Protein AF-A0A524KQF4-F1 (afdb_monomer)

Sequence (59 aa):
MSVFYQKFDRHSHGEGLKGQSTHYCAGCGHGLVHKYLADAIEELGIQDSTVLVSPVGCS

Radius of gyration: 13.15 Å; Cα contacts (8 Å, |Δi|>4): 36; chains: 1; bounding box: 28×25×29 Å

Secondary structure (DSSP, 8-state):
--SS-SS---SGGG-HHHHT--SSPTTSSHHHHHHHHHHHHHHHT-GGG------SS--

Structure (mmCIF, N/CA/C/O backbone):
data_AF-A0A524KQF4-F1
#
_entry.id   AF-A0A524KQF4-F1
#
loop_
_atom_site.group_PDB
_atom_site.id
_atom_site.type_symbol
_atom_site.label_atom_id
_atom_site.label_alt_id
_atom_site.label_comp_id
_atom_site.label_asym_id
_atom_site.label_entity_id
_atom_site.label_seq_id
_atom_site.pdbx_PDB_ins_code
_atom_site.Cartn_x
_atom_site.Cartn_y
_atom_site.Cartn_z
_atom_site.occupancy
_atom_site.B_iso_or_equiv
_atom_site.auth_seq_id
_atom_site.auth_comp_id
_atom_site.auth_asym_id
_atom_site.auth_atom_id
_atom_site.pdbx_PDB_model_num
ATOM 1 N N . MET A 1 1 ? 2.217 -0.801 15.609 1.00 69.00 1 MET A N 1
ATOM 2 C CA . MET A 1 1 ? 2.426 -1.963 14.717 1.00 69.00 1 MET A CA 1
ATOM 3 C C . MET A 1 1 ? 2.371 -1.401 13.312 1.00 69.00 1 MET A C 1
ATOM 5 O O . MET A 1 1 ? 1.456 -0.625 13.080 1.00 69.00 1 MET A O 1
ATOM 9 N N . SER A 1 2 ? 3.366 -1.646 12.455 1.00 80.81 2 SER A N 1
ATOM 10 C CA . SER A 1 2 ? 3.378 -0.994 11.138 1.00 80.81 2 SER A CA 1
ATOM 11 C C . SER A 1 2 ? 2.448 -1.701 10.163 1.00 80.81 2 SER A C 1
ATOM 13 O O . SER A 1 2 ? 2.389 -2.932 10.164 1.00 80.81 2 SER A O 1
ATOM 15 N N . VAL A 1 3 ? 1.740 -0.927 9.339 1.00 84.69 3 VAL A N 1
ATOM 16 C CA . VAL A 1 3 ? 0.856 -1.462 8.289 1.00 84.69 3 VAL A CA 1
ATOM 17 C C . VAL A 1 3 ? 1.645 -1.939 7.065 1.00 84.69 3 VAL A C 1
ATOM 19 O O . VAL A 1 3 ? 1.105 -2.638 6.208 1.00 84.69 3 VAL A O 1
ATOM 22 N N . PHE A 1 4 ? 2.930 -1.578 6.974 1.00 87.00 4 PHE A N 1
ATOM 23 C CA . PHE A 1 4 ? 3.793 -1.937 5.859 1.00 87.00 4 PHE A CA 1
ATOM 24 C C . PHE A 1 4 ? 4.510 -3.264 6.075 1.00 87.00 4 PHE A C 1
ATOM 26 O O . PHE A 1 4 ? 5.155 -3.515 7.097 1.00 87.00 4 PHE A O 1
ATOM 33 N N . TYR A 1 5 ? 4.496 -4.085 5.029 1.00 85.75 5 TYR A N 1
ATOM 34 C CA . TYR A 1 5 ? 5.409 -5.211 4.921 1.00 85.75 5 TYR A CA 1
ATOM 35 C C . TYR A 1 5 ? 6.830 -4.698 4.666 1.00 85.75 5 TYR A C 1
ATOM 37 O O . TYR A 1 5 ? 7.067 -3.967 3.708 1.00 85.75 5 TYR A O 1
ATOM 45 N N . GLN A 1 6 ? 7.792 -5.138 5.480 1.00 82.38 6 GLN A N 1
ATOM 46 C CA . GLN A 1 6 ? 9.219 -4.859 5.249 1.00 82.38 6 GLN A CA 1
ATOM 47 C C . GLN A 1 6 ? 9.713 -5.456 3.923 1.00 82.38 6 GLN A C 1
ATOM 49 O O . GLN A 1 6 ? 10.572 -4.893 3.250 1.00 82.38 6 GLN A O 1
ATOM 54 N N . LYS A 1 7 ? 9.140 -6.599 3.538 1.00 81.81 7 LYS A N 1
ATOM 55 C CA . LYS A 1 7 ? 9.336 -7.248 2.247 1.00 81.81 7 LYS A CA 1
ATOM 56 C C . LYS A 1 7 ? 7.998 -7.823 1.798 1.00 81.81 7 LYS A C 1
ATOM 58 O O . LYS A 1 7 ? 7.353 -8.529 2.571 1.00 81.81 7 LYS A O 1
ATOM 63 N N . PHE A 1 8 ? 7.583 -7.512 0.574 1.00 81.69 8 PHE A N 1
ATOM 64 C CA . PHE A 1 8 ? 6.358 -8.045 -0.014 1.00 81.69 8 PHE A CA 1
ATOM 65 C C . PHE A 1 8 ? 6.718 -9.054 -1.102 1.00 81.69 8 PHE A C 1
ATOM 67 O O . PHE A 1 8 ? 6.977 -8.686 -2.246 1.00 81.69 8 PHE A O 1
ATOM 74 N N . ASP A 1 9 ? 6.762 -10.331 -0.726 1.00 87.56 9 ASP A N 1
ATOM 75 C CA . ASP A 1 9 ? 7.085 -11.407 -1.657 1.00 87.56 9 ASP A CA 1
ATOM 76 C C . ASP A 1 9 ? 5.882 -11.719 -2.548 1.00 87.56 9 ASP A C 1
ATOM 78 O O . ASP A 1 9 ? 4.851 -12.224 -2.098 1.00 87.56 9 ASP A O 1
ATOM 82 N N . ARG A 1 10 ? 6.022 -11.415 -3.840 1.00 80.06 10 ARG A N 1
ATOM 83 C CA . ARG A 1 10 ? 4.955 -11.554 -4.831 1.00 80.06 10 ARG A CA 1
ATOM 84 C C . ARG A 1 10 ? 5.474 -12.195 -6.109 1.00 80.06 10 ARG A C 1
ATOM 86 O O . ARG A 1 10 ? 6.393 -11.674 -6.717 1.00 80.06 10 ARG A O 1
ATOM 93 N N . HIS A 1 11 ? 4.763 -13.207 -6.616 1.00 83.69 11 HIS A N 1
ATOM 94 C CA . HIS A 1 11 ? 5.170 -14.013 -7.782 1.00 83.69 11 HIS A CA 1
ATOM 95 C C . HIS A 1 11 ? 6.573 -14.619 -7.620 1.00 83.69 11 HIS A C 1
ATOM 97 O O . HIS A 1 11 ? 7.359 -14.174 -6.794 1.00 83.69 11 HIS A O 1
ATOM 103 N N . SER A 1 12 ? 6.874 -15.688 -8.367 1.00 87.56 12 SER A N 1
ATOM 104 C CA . SER A 1 12 ? 8.204 -16.335 -8.360 1.00 87.56 12 SER A CA 1
ATOM 105 C C . SER A 1 12 ? 8.829 -16.512 -6.962 1.00 87.56 12 SER A C 1
ATOM 107 O O . SER A 1 12 ? 10.038 -16.411 -6.816 1.00 87.56 12 SER A O 1
ATOM 109 N N . HIS A 1 13 ? 8.004 -16.712 -5.927 1.00 87.44 13 HIS A N 1
ATOM 110 C CA . HIS A 1 13 ? 8.419 -16.799 -4.522 1.00 87.44 13 HIS A CA 1
ATOM 111 C C . HIS A 1 13 ? 9.340 -15.659 -4.038 1.00 87.44 13 HIS A C 1
ATOM 113 O O . HIS A 1 13 ? 10.223 -15.872 -3.214 1.00 87.44 13 HIS A O 1
ATOM 119 N N . GLY A 1 14 ? 9.143 -14.439 -4.547 1.00 87.44 14 GLY A N 1
ATOM 120 C CA . GLY A 1 14 ? 9.957 -13.283 -4.171 1.00 87.44 14 GLY A CA 1
ATOM 121 C C . GLY A 1 14 ? 11.320 -13.221 -4.868 1.00 87.44 14 GLY A C 1
ATOM 122 O O . GLY A 1 14 ? 12.115 -12.333 -4.556 1.00 87.44 14 GLY A O 1
ATOM 123 N N . GLU A 1 15 ? 11.595 -14.111 -5.825 1.00 89.44 15 GLU A N 1
ATOM 124 C CA . GLU A 1 15 ? 12.862 -14.153 -6.554 1.00 89.44 15 GLU A CA 1
ATOM 125 C C . GLU A 1 15 ? 12.835 -13.325 -7.845 1.00 89.44 15 GLU A C 1
ATOM 127 O O . GLU A 1 15 ? 11.846 -13.290 -8.591 1.00 89.44 15 GLU A O 1
ATOM 132 N N . GLY A 1 16 ? 13.970 -12.682 -8.133 1.00 87.38 16 GLY A N 1
ATOM 133 C CA . GLY A 1 16 ? 14.184 -11.890 -9.342 1.00 87.38 16 GLY A CA 1
ATOM 134 C C . GLY A 1 16 ? 13.301 -10.639 -9.439 1.00 87.38 16 GLY A C 1
ATOM 135 O O . GLY A 1 16 ? 12.597 -10.256 -8.508 1.00 87.38 16 GLY A O 1
ATOM 136 N N . LEU A 1 17 ? 13.327 -9.986 -10.606 1.00 83.62 17 LEU A N 1
ATOM 137 C CA . LEU A 1 17 ? 12.617 -8.718 -10.831 1.00 83.62 17 LEU A CA 1
ATOM 138 C C . LEU A 1 17 ? 11.096 -8.846 -10.650 1.00 83.62 17 LEU A C 1
ATOM 140 O O . LEU A 1 17 ? 10.453 -7.945 -10.119 1.00 83.62 17 LEU A O 1
ATOM 144 N N . LYS A 1 18 ? 10.516 -9.973 -11.080 1.00 85.06 18 LYS A N 1
ATOM 145 C CA . LYS A 1 18 ? 9.074 -10.223 -10.942 1.00 85.06 18 LYS A CA 1
ATOM 146 C C . LYS A 1 18 ? 8.665 -10.412 -9.480 1.00 85.06 18 LYS A C 1
ATOM 148 O O . LYS A 1 18 ? 7.585 -9.943 -9.124 1.00 85.06 18 LYS A O 1
ATOM 153 N N . GLY A 1 19 ? 9.555 -10.998 -8.674 1.00 88.88 19 GLY A N 1
ATOM 154 C CA . GLY A 1 19 ? 9.375 -11.308 -7.255 1.00 88.88 19 GLY A CA 1
ATOM 155 C C . GLY A 1 19 ? 9.064 -10.106 -6.360 1.00 88.88 19 GLY A C 1
ATOM 156 O O . GLY A 1 19 ? 8.465 -10.252 -5.299 1.00 88.88 19 GLY A O 1
ATOM 157 N N . GLN A 1 20 ? 9.493 -8.917 -6.791 1.00 83.62 20 GLN A N 1
ATOM 158 C CA . GLN A 1 20 ? 9.407 -7.669 -6.022 1.00 83.62 20 GLN A CA 1
ATOM 159 C C . GLN A 1 20 ? 8.659 -6.561 -6.790 1.00 83.62 20 GLN A C 1
ATOM 161 O O . GLN A 1 20 ? 8.668 -5.395 -6.399 1.00 83.62 20 GLN A O 1
ATOM 166 N N . SER A 1 21 ? 8.036 -6.897 -7.924 1.00 84.38 21 SER A N 1
ATOM 167 C CA . SER A 1 21 ? 7.371 -5.921 -8.794 1.00 84.38 21 SER A CA 1
ATOM 168 C C . SER A 1 21 ? 5.927 -5.644 -8.368 1.00 84.38 21 SER A C 1
ATOM 170 O O . SER A 1 21 ? 5.207 -6.550 -7.955 1.00 84.38 21 SER A O 1
ATOM 172 N N . THR A 1 22 ? 5.478 -4.391 -8.512 1.00 84.62 22 THR A N 1
ATOM 173 C CA . THR A 1 22 ? 4.076 -3.989 -8.280 1.00 84.62 22 THR A CA 1
ATOM 174 C C . THR A 1 22 ? 3.195 -4.284 -9.510 1.00 84.62 22 THR A C 1
ATOM 176 O O . THR A 1 22 ? 3.694 -4.676 -10.564 1.00 84.62 22 THR A O 1
ATOM 179 N N . HIS A 1 23 ? 1.859 -4.187 -9.393 1.00 85.69 23 HIS A N 1
ATOM 180 C CA . HIS A 1 23 ? 0.940 -4.407 -10.530 1.00 85.69 23 HIS A CA 1
ATOM 181 C C . HIS A 1 23 ? 0.848 -3.144 -11.397 1.00 85.69 23 HIS A C 1
ATOM 183 O O . HIS A 1 23 ? 0.318 -3.181 -12.502 1.00 85.69 23 HIS A O 1
ATOM 189 N N . TYR A 1 24 ? 1.398 -2.038 -10.898 1.00 89.75 24 TYR A N 1
ATOM 190 C CA . TYR A 1 24 ? 1.359 -0.733 -11.519 1.00 89.75 24 TYR A CA 1
ATOM 191 C C . TYR A 1 24 ? 2.574 -0.479 -12.386 1.00 89.75 24 TYR A C 1
ATOM 193 O O . TYR A 1 24 ? 3.716 -0.707 -11.980 1.00 89.75 24 TYR A O 1
ATOM 201 N N . CYS A 1 25 ? 2.308 0.062 -13.572 1.00 90.44 25 CYS A N 1
ATOM 202 C CA . CYS A 1 25 ? 3.334 0.558 -14.471 1.00 90.44 25 CYS A CA 1
ATOM 203 C C . CYS A 1 25 ? 4.139 1.678 -13.798 1.00 90.44 25 CYS A C 1
ATOM 205 O O . CYS A 1 25 ? 3.584 2.519 -13.080 1.00 90.44 25 CYS A O 1
ATOM 207 N N . ALA A 1 26 ? 5.440 1.732 -14.082 1.00 88.19 26 ALA A N 1
ATOM 208 C CA . ALA A 1 26 ? 6.278 2.847 -13.663 1.00 88.19 26 ALA A CA 1
ATOM 209 C C . ALA A 1 26 ? 5.698 4.172 -14.195 1.00 88.19 26 ALA A C 1
ATOM 211 O O . ALA A 1 26 ? 5.374 4.283 -15.375 1.00 88.19 26 ALA A O 1
ATOM 212 N N . GLY A 1 27 ? 5.530 5.158 -13.312 1.00 90.00 27 GLY A N 1
ATOM 213 C CA . GLY A 1 27 ? 5.015 6.487 -13.662 1.00 90.00 27 GLY A CA 1
ATOM 214 C C . GLY A 1 27 ? 3.488 6.655 -13.659 1.00 90.00 27 GLY A C 1
ATOM 215 O O . GLY A 1 27 ? 3.032 7.787 -13.760 1.00 90.00 27 GLY A O 1
ATOM 216 N N . CYS A 1 28 ? 2.677 5.601 -13.484 1.00 92.12 28 CYS A N 1
ATOM 217 C CA . CYS A 1 28 ? 1.207 5.747 -13.511 1.00 92.12 28 CYS A CA 1
ATOM 218 C C . CYS A 1 28 ? 0.579 6.301 -12.215 1.00 92.12 28 CYS A C 1
ATOM 220 O O . CYS A 1 28 ? -0.627 6.515 -12.168 1.00 92.12 28 CYS A O 1
ATOM 222 N N . GLY A 1 29 ? 1.361 6.482 -11.147 1.00 92.94 29 GLY A N 1
ATOM 223 C CA . GLY A 1 29 ? 0.911 7.077 -9.881 1.00 92.94 29 GLY A CA 1
ATOM 224 C C . GLY A 1 29 ? 0.093 6.168 -8.955 1.00 92.94 29 GLY A C 1
ATOM 225 O O . GLY A 1 29 ? 0.180 6.338 -7.745 1.00 92.94 29 GLY A O 1
ATOM 226 N N . HIS A 1 30 ? -0.622 5.159 -9.459 1.00 93.88 30 HIS A N 1
ATOM 227 C CA . HIS A 1 30 ? -1.483 4.291 -8.634 1.00 93.88 30 HIS A CA 1
ATOM 228 C C . HIS A 1 30 ? -0.752 3.636 -7.447 1.00 93.88 30 HIS A C 1
ATOM 230 O O . HIS A 1 30 ? -1.250 3.644 -6.324 1.00 93.88 30 HIS A O 1
ATOM 236 N N . GLY A 1 31 ? 0.473 3.144 -7.665 1.00 90.38 31 GLY A N 1
A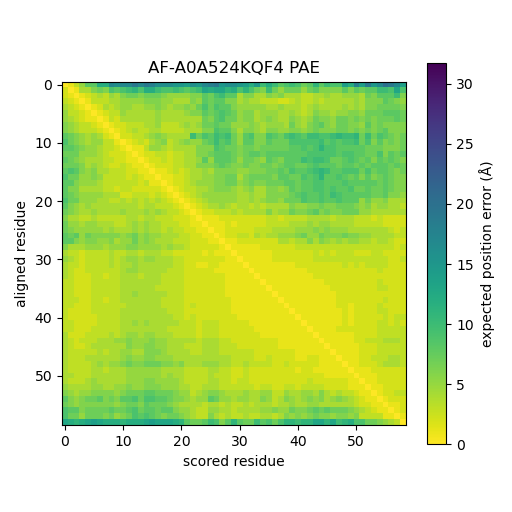TOM 237 C CA . GLY A 1 31 ? 1.287 2.582 -6.582 1.00 90.38 31 GLY A CA 1
ATOM 238 C C . GLY A 1 31 ? 1.666 3.611 -5.511 1.00 90.38 31 GLY A C 1
ATOM 239 O O . GLY A 1 31 ? 1.746 3.264 -4.336 1.00 90.38 31 GLY A O 1
ATOM 240 N N . LEU A 1 32 ? 1.850 4.880 -5.897 1.00 92.62 32 LEU A N 1
ATOM 241 C CA . LEU A 1 32 ? 2.087 5.970 -4.948 1.00 92.62 32 LEU A CA 1
ATOM 242 C C . LEU A 1 32 ? 0.818 6.293 -4.159 1.00 92.62 32 LEU A C 1
ATOM 244 O O . LEU A 1 32 ? 0.900 6.456 -2.949 1.00 92.62 32 LEU A O 1
ATOM 248 N N . VAL A 1 33 ? -0.350 6.315 -4.812 1.00 94.25 33 VAL A N 1
ATOM 249 C CA . VAL A 1 33 ? -1.639 6.545 -4.137 1.00 94.25 33 VAL A CA 1
ATOM 250 C C . VAL A 1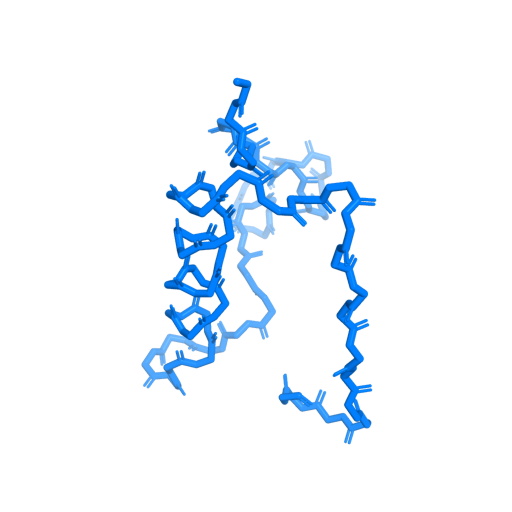 33 ? -1.885 5.492 -3.059 1.00 94.25 33 VAL A C 1
ATOM 252 O O . VAL A 1 33 ? -2.199 5.853 -1.930 1.00 94.25 33 VAL A O 1
ATOM 255 N N . HIS A 1 34 ? -1.688 4.204 -3.357 1.00 91.50 34 HIS A N 1
ATOM 256 C CA . HIS A 1 34 ? -1.827 3.158 -2.339 1.00 91.50 34 HIS A CA 1
ATOM 257 C C . HIS A 1 34 ? -0.794 3.266 -1.219 1.00 91.50 34 HIS A C 1
ATOM 259 O O . HIS A 1 34 ? -1.147 3.032 -0.067 1.00 91.50 34 HIS A O 1
ATOM 265 N N . LYS A 1 35 ? 0.450 3.660 -1.530 1.00 91.69 35 LYS A N 1
ATOM 266 C CA . LYS A 1 35 ? 1.464 3.908 -0.501 1.00 91.69 35 LYS A CA 1
ATOM 267 C C . LYS A 1 35 ? 1.026 5.028 0.446 1.00 91.69 35 LYS A C 1
ATOM 269 O O . LYS A 1 35 ? 0.989 4.804 1.646 1.00 91.69 35 LYS A O 1
ATOM 274 N N . TYR A 1 36 ? 0.633 6.183 -0.086 1.00 95.69 36 TYR A N 1
ATOM 275 C CA . TYR A 1 36 ? 0.211 7.321 0.736 1.00 95.69 36 TYR A CA 1
ATOM 276 C C . TYR A 1 36 ? -1.081 7.048 1.507 1.00 95.69 36 TYR A C 1
ATOM 278 O O . TYR A 1 36 ? -1.240 7.511 2.630 1.00 95.69 36 TYR A O 1
ATOM 286 N N . LEU A 1 37 ? -1.999 6.273 0.927 1.00 95.06 37 LEU A N 1
ATOM 287 C CA . LEU A 1 37 ? -3.199 5.833 1.631 1.00 95.06 37 LEU A CA 1
ATOM 288 C C . LEU A 1 37 ? -2.850 4.925 2.818 1.00 95.06 37 LEU A C 1
ATOM 290 O O . LEU A 1 37 ? -3.423 5.089 3.890 1.00 95.06 37 LEU A O 1
ATOM 294 N N . ALA A 1 38 ? -1.904 3.999 2.642 1.00 94.00 38 ALA A N 1
ATOM 295 C CA . ALA A 1 38 ? -1.408 3.157 3.727 1.00 94.00 38 ALA A CA 1
ATOM 296 C C . ALA A 1 38 ? -0.672 3.978 4.801 1.00 94.00 38 ALA A C 1
ATOM 298 O O . ALA A 1 38 ? -0.951 3.776 5.980 1.00 94.00 38 ALA A O 1
ATOM 299 N N . ASP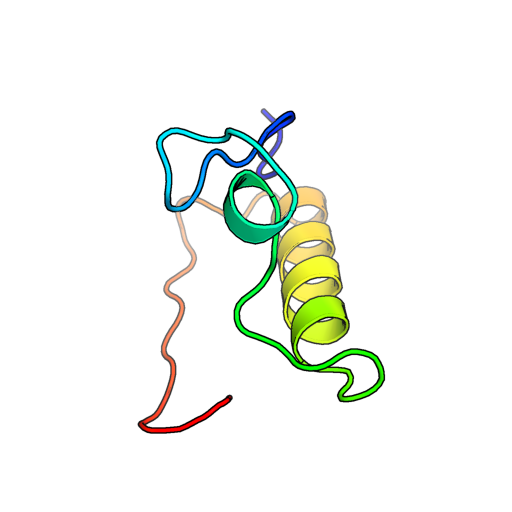 A 1 39 ? 0.168 4.945 4.404 1.00 96.19 39 ASP A N 1
ATOM 300 C CA . ASP A 1 39 ? 0.832 5.879 5.330 1.00 96.19 39 ASP A CA 1
ATOM 301 C C . ASP A 1 39 ? -0.219 6.609 6.194 1.00 96.19 39 ASP A C 1
ATOM 303 O O . ASP A 1 39 ? -0.137 6.610 7.420 1.00 96.19 39 ASP A O 1
ATOM 307 N N . ALA A 1 40 ? -1.282 7.141 5.578 1.00 96.75 40 ALA A N 1
ATOM 308 C CA . ALA A 1 40 ? -2.358 7.819 6.303 1.00 96.75 40 ALA A CA 1
ATOM 309 C C . ALA A 1 40 ? -3.135 6.883 7.253 1.00 96.75 40 ALA A C 1
ATOM 311 O O . ALA A 1 40 ? -3.497 7.285 8.357 1.00 96.75 40 ALA A O 1
ATOM 312 N N . ILE A 1 41 ? -3.396 5.633 6.850 1.00 96.31 41 ILE A N 1
ATOM 313 C CA . ILE A 1 41 ? -4.054 4.631 7.710 1.00 96.31 41 ILE A CA 1
ATOM 314 C C . ILE A 1 41 ? -3.192 4.320 8.941 1.00 96.31 41 ILE A C 1
ATOM 316 O O . ILE A 1 41 ? -3.735 4.182 10.041 1.00 96.31 41 ILE A O 1
ATOM 320 N N . GLU A 1 42 ? -1.872 4.214 8.764 1.00 95.62 42 GLU A N 1
ATOM 321 C CA . GLU A 1 42 ? -0.917 4.003 9.855 1.00 95.62 42 GLU A CA 1
ATOM 322 C C . GLU A 1 42 ? -0.895 5.191 10.817 1.00 95.62 42 GLU A C 1
ATOM 324 O O . GLU A 1 42 ? -1.058 4.997 12.022 1.00 95.62 42 GLU A O 1
ATOM 329 N N . GLU A 1 43 ? -0.757 6.411 10.292 1.00 96.62 43 GLU A N 1
ATOM 330 C CA . GLU A 1 43 ? -0.729 7.646 11.084 1.00 96.62 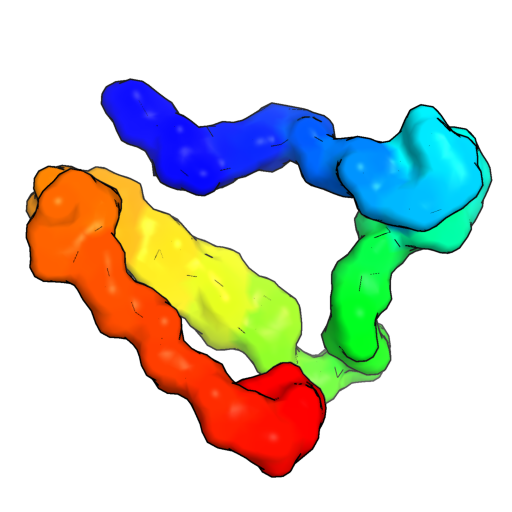43 GLU A CA 1
ATOM 331 C C . GLU A 1 43 ? -2.008 7.843 11.905 1.00 96.62 43 GLU A C 1
ATOM 333 O O . GLU A 1 43 ? -1.955 8.279 13.056 1.00 96.62 43 GLU A O 1
ATOM 338 N N . LEU A 1 44 ? -3.161 7.493 11.332 1.00 96.50 44 LEU A N 1
ATOM 339 C CA . LEU A 1 44 ? -4.459 7.594 11.997 1.00 96.50 44 LEU A CA 1
ATOM 340 C C . LEU A 1 44 ? -4.752 6.411 12.933 1.00 96.50 44 LEU A C 1
ATOM 342 O O . LEU A 1 44 ? -5.668 6.499 13.750 1.00 96.50 44 LEU A O 1
ATOM 346 N N . GLY A 1 45 ? -4.009 5.305 12.828 1.00 95.94 45 GLY A N 1
ATOM 347 C CA . GLY A 1 45 ? -4.215 4.107 13.645 1.00 95.94 45 GLY A CA 1
ATOM 348 C C . GLY A 1 45 ? -5.551 3.397 13.388 1.00 95.94 45 GLY A C 1
ATOM 349 O O . GLY A 1 45 ? -6.110 2.800 14.304 1.00 95.94 45 GLY A O 1
ATOM 350 N N . ILE A 1 46 ? -6.080 3.469 12.161 1.00 96.25 46 ILE A N 1
ATOM 351 C CA . ILE A 1 46 ? -7.437 2.996 11.806 1.00 96.25 46 ILE A CA 1
ATOM 352 C C . ILE A 1 46 ? -7.455 1.689 11.003 1.00 96.25 46 ILE A C 1
ATOM 354 O O . ILE A 1 46 ? -8.456 1.365 10.365 1.00 96.25 46 ILE A O 1
ATOM 358 N N . GLN A 1 47 ? -6.361 0.924 10.998 1.00 94.88 47 GLN A N 1
ATOM 359 C CA . GLN A 1 47 ? -6.251 -0.300 10.194 1.00 94.88 47 GLN A CA 1
ATOM 360 C C . GLN A 1 47 ? -7.394 -1.293 10.472 1.00 94.88 47 GLN A C 1
ATOM 362 O O . GLN A 1 47 ? -8.024 -1.774 9.533 1.00 94.88 47 GLN A O 1
ATOM 367 N N . ASP A 1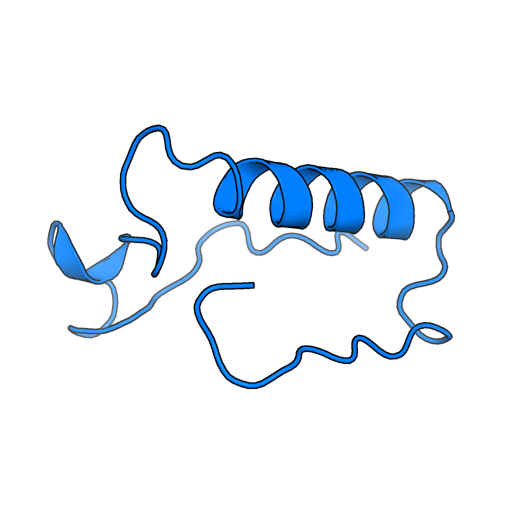 48 ? -7.702 -1.545 11.747 1.00 95.44 48 ASP A N 1
ATOM 368 C CA . ASP A 1 48 ? -8.715 -2.528 12.163 1.00 95.44 48 ASP A CA 1
ATOM 369 C C . ASP A 1 48 ? -10.165 -2.046 11.957 1.0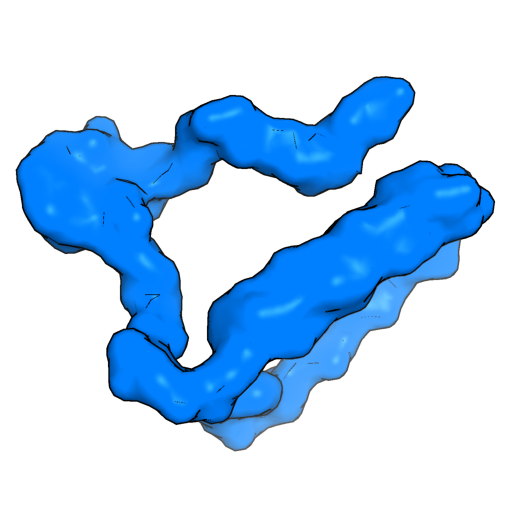0 95.44 48 ASP A C 1
ATOM 371 O O . ASP A 1 48 ? -11.113 -2.814 12.121 1.00 95.44 48 ASP A O 1
ATOM 375 N N . SER A 1 49 ? -10.352 -0.776 11.589 1.00 96.31 49 SER A N 1
ATOM 376 C CA . SER A 1 49 ? -11.654 -0.150 11.327 1.00 96.31 49 SER A CA 1
ATOM 377 C C . SER A 1 49 ? -11.815 0.333 9.881 1.00 96.31 49 SER A C 1
ATO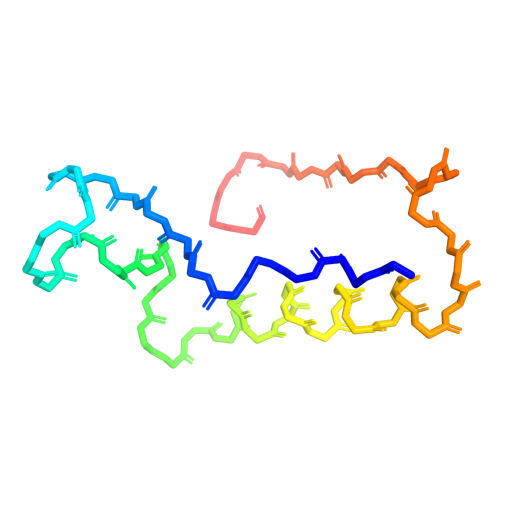M 379 O O . SER A 1 49 ? -12.777 1.037 9.570 1.00 96.31 49 SER A O 1
ATOM 381 N N . THR A 1 50 ? -10.908 -0.063 8.982 1.00 95.81 50 THR A N 1
ATOM 382 C CA . THR A 1 50 ? -10.905 0.357 7.575 1.00 95.81 50 THR A CA 1
ATOM 383 C C . THR A 1 50 ? -11.232 -0.806 6.641 1.00 95.81 50 THR A C 1
ATOM 385 O O . THR A 1 50 ? -10.638 -1.877 6.724 1.00 95.81 50 THR A O 1
ATOM 388 N N . VAL A 1 51 ? -12.138 -0.574 5.686 1.00 95.75 51 VAL A N 1
ATOM 389 C CA . VAL A 1 51 ? -12.410 -1.490 4.567 1.00 95.75 51 VAL A CA 1
ATOM 390 C C . VAL 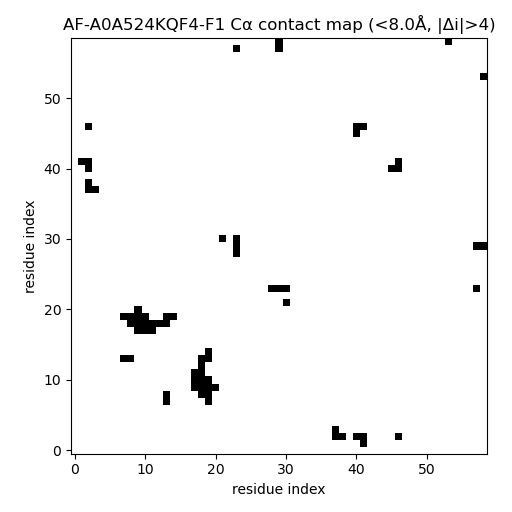A 1 51 ? -12.043 -0.794 3.260 1.00 95.75 51 VAL A C 1
ATOM 392 O O . VAL A 1 51 ? -12.602 0.250 2.930 1.00 95.75 51 VAL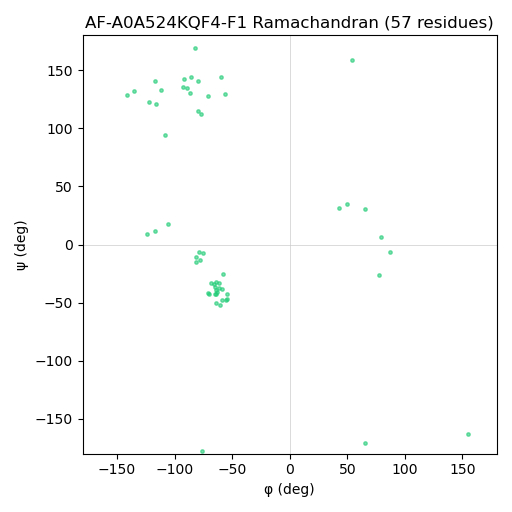 A O 1
ATOM 395 N N . LEU A 1 52 ? -11.113 -1.382 2.505 1.00 93.19 52 LEU A N 1
ATOM 396 C CA . LEU A 1 52 ? -10.752 -0.930 1.161 1.00 93.19 52 LEU A CA 1
ATOM 397 C C . LEU A 1 52 ? -11.683 -1.560 0.121 1.00 93.19 52 LEU A C 1
ATOM 399 O O . LEU A 1 52 ? -11.860 -2.777 0.093 1.00 93.19 52 LEU A O 1
ATOM 403 N N . VAL A 1 53 ? -12.241 -0.732 -0.762 1.00 93.94 53 VAL A N 1
ATOM 404 C CA . VAL A 1 53 ? -13.076 -1.165 -1.889 1.00 93.94 53 VAL A CA 1
ATOM 405 C C . VAL A 1 53 ? -12.443 -0.645 -3.175 1.00 93.94 53 VAL A C 1
ATOM 407 O O . VAL A 1 53 ? -12.254 0.560 -3.318 1.00 93.94 53 VAL A O 1
ATOM 410 N N . SER A 1 54 ? -12.117 -1.546 -4.101 1.00 89.12 54 SER A N 1
ATOM 411 C CA . SER A 1 54 ? -11.547 -1.214 -5.414 1.00 89.12 54 SER A CA 1
ATOM 412 C C . SER A 1 54 ? -12.509 -1.655 -6.529 1.00 89.12 54 SER A C 1
ATOM 414 O O . SER A 1 54 ? -13.164 -2.696 -6.384 1.00 89.12 54 SER A O 1
ATOM 416 N N . PRO A 1 55 ? -12.673 -0.859 -7.602 1.00 90.38 55 PRO A N 1
ATOM 417 C CA . PRO A 1 55 ? -13.474 -1.233 -8.761 1.00 90.38 55 PRO A CA 1
ATOM 418 C C . PRO A 1 55 ? -12.743 -2.247 -9.662 1.00 90.38 55 PRO A C 1
ATOM 420 O O . PRO A 1 55 ? -11.649 -2.722 -9.373 1.00 90.38 55 PRO A O 1
ATOM 423 N N . VAL A 1 56 ? -13.372 -2.621 -10.780 1.00 92.62 56 VAL A N 1
ATOM 424 C CA . VAL A 1 56 ? -12.706 -3.431 -11.809 1.00 92.62 56 VAL A CA 1
ATOM 425 C C . VAL A 1 56 ? -11.823 -2.521 -12.658 1.00 92.62 56 VAL A C 1
ATOM 427 O O . VAL A 1 56 ? -12.331 -1.674 -13.393 1.00 92.62 56 VAL A O 1
ATOM 430 N N . GLY A 1 57 ? -10.510 -2.725 -12.600 1.00 89.31 57 GLY A N 1
ATOM 431 C CA . GLY A 1 57 ? -9.552 -1.966 -13.395 1.00 89.31 57 GLY A CA 1
ATOM 432 C C . GLY A 1 57 ? -8.173 -1.915 -12.751 1.00 89.31 57 GLY A C 1
ATOM 433 O O . GLY A 1 57 ? -7.840 -2.732 -11.896 1.00 89.31 57 GLY A O 1
ATOM 434 N N . CYS A 1 58 ? -7.352 -0.968 -13.209 1.00 84.81 58 CYS A N 1
ATOM 435 C CA . CYS A 1 58 ? -6.059 -0.697 -12.587 1.00 84.81 58 CYS A CA 1
ATOM 436 C C . CYS A 1 58 ? -6.237 -0.037 -11.206 1.00 84.81 58 CYS A C 1
ATOM 438 O O . CYS A 1 58 ? -5.541 -0.401 -10.266 1.00 84.81 58 CYS A O 1
ATOM 440 N N . SER A 1 59 ? -7.155 0.926 -11.085 1.00 79.25 59 SER A N 1
ATOM 441 C CA . SER A 1 59 ? -7.515 1.558 -9.808 1.00 79.25 59 SER A CA 1
ATOM 442 C C . SER A 1 59 ? -8.620 0.790 -9.106 1.00 79.25 59 SER A C 1
ATOM 444 O O . SER A 1 59 ? -9.463 0.237 -9.837 1.00 79.25 59 SER A O 1
#

Mean predicted aligned error: 4.25 Å

Solvent-accessible surface area (backbone atoms only — not comparable to full-atom values): 3975 Å² total; per-residue (Å²): 134,79,84,68,70,96,70,67,71,34,60,73,90,39,46,68,75,63,2,69,52,73,97,56,64,90,87,71,53,60,63,55,52,54,49,54,51,48,52,51,35,50,76,69,68,40,65,95,79,61,83,90,84,74,65,96,68,95,89

pLDDT: mean 89.54, std 5.69, range [69.0, 96.75]

Foldseek 3Di:
DAPDDPADQDPPRLDDPRRRDDPDDPPPCPVVVVVVVSVVCRVVVCPVPDDDDDDPDPD